Protein AF-A0A928U795-F1 (afdb_monomer)

Mean predicted aligned error: 12.82 Å

Solvent-accessible surface area (backbone atoms only — not comparable to full-atom values): 5588 Å² total; per-residue (Å²): 135,70,77,51,86,57,65,83,48,90,84,70,60,75,56,58,68,51,48,73,50,78,46,80,53,98,66,33,43,39,41,34,42,36,42,94,70,29,35,40,38,36,34,34,47,83,82,77,42,81,46,80,46,76,48,78,72,53,67,82,63,67,74,75,89,75,80,66,88,88,64,79,72,78,86,69,88,75,91,78,93,74,90,131

Secondary structure (DSSP, 8-state):
--B------TT-PPPPB-EEEEEEETTEEEEEEEETTEEEEEEEETTTEEEEEEE-S-GGGG---PPPS---------------

pLDDT: mean 73.45, std 17.37, range [32.69, 93.31]

Nearest PDB structures (foldseek):
  6u9e-assembly1_B  TM=6.673E-01  e=1.902E+00  Francisella tularensis subsp. novicida
  4ipb-assembly2_B  TM=5.949E-01  e=5.304E+00  Bacteroides ovatus ATCC 8483

Radius of gyration: 21.2 Å; Cα contacts (8 Å, |Δi|>4): 105; chains: 1; bounding box: 63×37×38 Å

Structure (mmCIF, N/CA/C/O backbone):
data_AF-A0A928U795-F1
#
_entry.id   AF-A0A928U795-F1
#
loop_
_atom_site.group_PDB
_atom_site.id
_atom_site.type_symbol
_atom_site.label_atom_id
_atom_site.label_alt_id
_atom_site.label_comp_id
_atom_site.label_asym_id
_atom_site.label_entity_id
_atom_site.label_seq_id
_atom_site.pdbx_PDB_ins_code
_atom_site.Cartn_x
_atom_site.Cartn_y
_atom_site.Cartn_z
_atom_site.occupancy
_atom_site.B_iso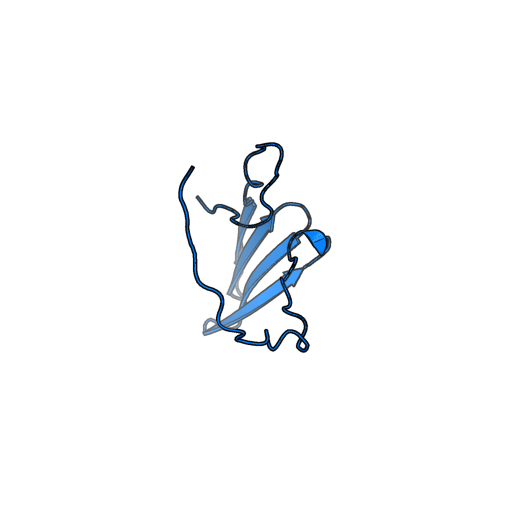_or_equiv
_atom_site.auth_seq_id
_atom_site.auth_comp_id
_atom_site.auth_asym_id
_atom_site.auth_atom_id
_atom_site.pdbx_PDB_model_num
ATOM 1 N N . MET A 1 1 ? 5.806 11.836 0.813 1.00 62.66 1 MET A N 1
ATOM 2 C CA . MET A 1 1 ? 5.695 11.198 -0.516 1.00 62.66 1 MET A CA 1
ATOM 3 C C . MET A 1 1 ? 6.281 9.795 -0.430 1.00 62.66 1 MET A C 1
ATOM 5 O O . MET A 1 1 ? 7.444 9.680 -0.061 1.00 62.66 1 MET A O 1
ATOM 9 N N . MET A 1 2 ? 5.493 8.747 -0.687 1.00 68.19 2 MET A N 1
ATOM 10 C CA . MET A 1 2 ? 6.007 7.369 -0.758 1.00 68.19 2 MET A CA 1
ATOM 11 C C . MET A 1 2 ? 6.685 7.147 -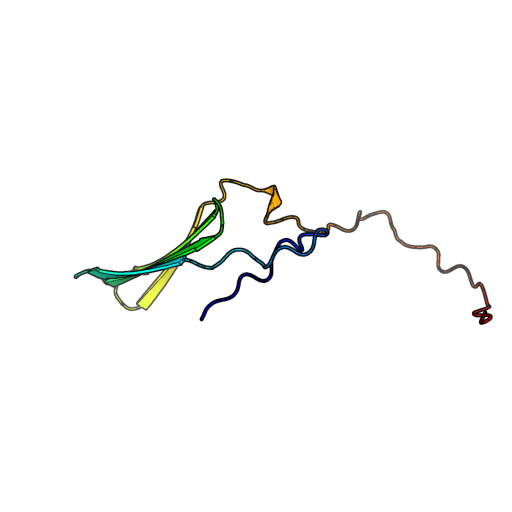2.113 1.00 68.19 2 MET A C 1
ATOM 13 O O . MET A 1 2 ? 6.170 7.599 -3.131 1.00 68.19 2 MET A O 1
ATOM 17 N N . LYS A 1 3 ? 7.831 6.461 -2.132 1.00 68.75 3 LYS A N 1
ATOM 18 C CA . LYS A 1 3 ? 8.563 6.120 -3.361 1.00 68.75 3 LYS A CA 1
ATOM 19 C C . LYS A 1 3 ? 8.692 4.607 -3.475 1.00 68.75 3 LYS A C 1
ATOM 21 O O . LYS A 1 3 ? 9.099 3.953 -2.517 1.00 68.75 3 LYS A O 1
ATOM 26 N N . TYR A 1 4 ? 8.359 4.057 -4.637 1.00 74.06 4 TYR A N 1
ATOM 27 C CA . TYR A 1 4 ? 8.606 2.653 -4.933 1.00 74.06 4 TYR A CA 1
ATOM 28 C C . TYR A 1 4 ? 10.094 2.464 -5.251 1.00 74.06 4 TYR A C 1
ATOM 30 O O . TYR A 1 4 ? 10.641 3.142 -6.112 1.00 74.06 4 TYR A O 1
ATOM 38 N N . LEU A 1 5 ? 10.771 1.575 -4.523 1.00 71.31 5 LEU A N 1
ATOM 39 C CA . LEU A 1 5 ? 12.205 1.294 -4.710 1.00 71.31 5 LEU A CA 1
ATOM 40 C C . LEU A 1 5 ? 12.459 -0.012 -5.483 1.00 71.31 5 LEU A C 1
ATOM 42 O O . LEU A 1 5 ? 13.604 -0.448 -5.606 1.00 71.31 5 LEU A O 1
ATOM 46 N N . GLY A 1 6 ? 11.393 -0.661 -5.962 1.00 68.00 6 GLY A N 1
ATOM 47 C CA . GLY A 1 6 ? 11.478 -1.881 -6.762 1.00 68.00 6 GLY A CA 1
ATOM 48 C C . GLY A 1 6 ? 11.846 -1.601 -8.219 1.00 68.00 6 GLY A C 1
ATOM 49 O O . GLY A 1 6 ? 12.267 -0.498 -8.545 1.00 68.00 6 GLY A O 1
ATOM 50 N N . ARG A 1 7 ? 11.743 -2.637 -9.068 1.00 64.94 7 ARG A N 1
ATOM 51 C CA . ARG A 1 7 ? 12.073 -2.659 -10.512 1.00 64.94 7 ARG A CA 1
ATOM 52 C C . ARG A 1 7 ? 12.914 -1.466 -11.005 1.00 64.94 7 ARG A C 1
ATOM 54 O O . ARG A 1 7 ? 12.399 -0.425 -11.396 1.00 64.94 7 ARG A O 1
ATOM 61 N N . ARG A 1 8 ? 14.236 -1.653 -11.066 1.00 60.75 8 ARG A N 1
ATOM 62 C CA . ARG A 1 8 ? 15.104 -0.728 -11.805 1.00 60.75 8 ARG A CA 1
ATOM 63 C C . ARG A 1 8 ? 14.793 -0.865 -13.293 1.00 60.75 8 ARG A C 1
ATOM 65 O O . ARG A 1 8 ? 15.171 -1.863 -13.907 1.00 60.75 8 ARG A O 1
ATOM 72 N N . ASN A 1 9 ? 14.105 0.118 -13.864 1.00 58.09 9 ASN A N 1
ATOM 73 C CA . ASN A 1 9 ? 14.009 0.244 -15.311 1.00 58.09 9 ASN A CA 1
ATOM 74 C C . ASN A 1 9 ? 15.412 0.546 -15.846 1.00 58.09 9 ASN A C 1
ATOM 76 O O . ASN A 1 9 ? 15.936 1.641 -15.664 1.00 58.09 9 ASN A O 1
ATOM 80 N N . LEU A 1 10 ? 16.024 -0.436 -16.514 1.00 58.88 10 LEU A N 1
ATOM 81 C CA . LEU A 1 10 ? 17.331 -0.291 -17.171 1.00 58.88 10 LEU A CA 1
ATOM 82 C C . LEU A 1 10 ? 17.328 0.822 -18.241 1.00 58.88 10 LEU A C 1
ATOM 84 O O . LEU A 1 10 ? 18.388 1.292 -18.631 1.00 58.88 10 LEU A O 1
ATOM 88 N N . ALA A 1 11 ? 16.140 1.263 -18.672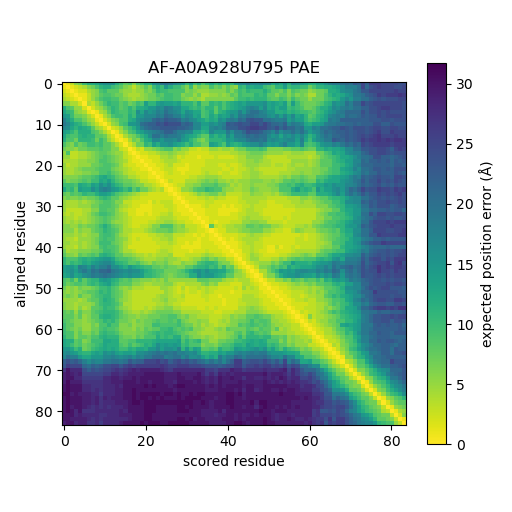 1.00 61.75 11 ALA A N 1
ATOM 89 C CA . ALA A 1 11 ? 15.915 2.333 -19.642 1.00 61.75 11 ALA A CA 1
ATOM 90 C C . ALA A 1 11 ? 15.732 3.741 -19.024 1.00 61.75 11 ALA A C 1
ATOM 92 O O . ALA A 1 11 ? 15.387 4.673 -19.740 1.00 61.75 11 ALA A O 1
ATOM 93 N N . GLY A 1 12 ? 15.932 3.924 -17.712 1.00 51.44 12 GLY A N 1
ATOM 94 C CA . GLY A 1 12 ? 15.961 5.260 -17.092 1.00 51.44 12 GLY A CA 1
ATOM 95 C C . GLY A 1 12 ? 14.604 5.891 -16.753 1.00 51.44 12 GLY A C 1
ATOM 96 O O . GLY A 1 12 ? 14.574 7.005 -16.236 1.00 51.44 12 GLY A O 1
ATOM 97 N N . ALA A 1 13 ? 13.481 5.201 -16.980 1.00 58.81 13 ALA A N 1
ATOM 98 C CA . ALA A 1 13 ? 12.180 5.675 -16.508 1.00 58.81 13 ALA A CA 1
ATOM 99 C C . ALA A 1 13 ? 12.117 5.641 -14.971 1.00 58.81 13 ALA A C 1
ATOM 101 O O . ALA A 1 13 ? 12.507 4.647 -14.348 1.00 58.81 13 ALA A O 1
ATOM 102 N N . ALA A 1 14 ? 11.631 6.736 -14.378 1.00 56.97 14 ALA A N 1
ATOM 103 C CA . ALA A 1 14 ? 11.454 6.880 -12.938 1.00 56.97 14 ALA A CA 1
ATOM 104 C C . ALA A 1 14 ? 10.628 5.714 -12.358 1.00 56.97 14 ALA A C 1
ATOM 106 O O . ALA A 1 14 ? 9.769 5.173 -13.058 1.00 56.97 14 ALA A O 1
ATOM 107 N N . PRO A 1 15 ? 10.882 5.302 -11.101 1.00 61.81 15 PRO A N 1
ATOM 108 C CA . PRO A 1 15 ? 10.061 4.289 -10.456 1.00 61.81 15 PRO A CA 1
ATOM 109 C C . PRO A 1 15 ? 8.604 4.745 -10.409 1.00 61.81 15 PRO A C 1
ATOM 111 O O . PRO A 1 15 ? 8.328 5.918 -10.148 1.00 61.81 15 PRO A O 1
ATOM 114 N N . ASP A 1 16 ? 7.694 3.803 -10.639 1.00 70.62 16 ASP A N 1
ATOM 115 C CA . ASP A 1 16 ? 6.267 4.090 -10.703 1.00 70.62 16 ASP A CA 1
ATOM 116 C C . ASP A 1 16 ? 5.764 4.723 -9.396 1.00 70.62 16 ASP A C 1
ATOM 118 O O . ASP A 1 16 ? 6.143 4.326 -8.285 1.00 70.62 16 ASP A O 1
ATOM 122 N N . GLU A 1 17 ? 4.928 5.752 -9.536 1.00 81.06 17 GLU A N 1
ATOM 123 C CA . GLU A 1 17 ? 4.415 6.520 -8.408 1.00 81.06 17 GLU A CA 1
ATOM 124 C C . GLU A 1 17 ? 3.520 5.656 -7.508 1.00 81.06 17 GLU A C 1
ATOM 126 O O . GLU A 1 17 ? 2.692 4.866 -7.969 1.00 81.06 17 GLU A O 1
ATOM 131 N N . VAL A 1 18 ? 3.677 5.814 -6.190 1.00 87.19 18 VAL A N 1
ATOM 132 C CA . VAL A 1 18 ? 2.860 5.101 -5.205 1.00 87.19 18 VAL A CA 1
ATOM 133 C C . VAL A 1 18 ? 1.564 5.862 -4.959 1.00 87.19 18 VAL A C 1
ATOM 135 O O . VAL A 1 18 ? 1.547 6.871 -4.252 1.00 87.19 18 VAL A O 1
ATOM 138 N N . ILE A 1 19 ? 0.451 5.319 -5.445 1.00 89.12 19 ILE A N 1
ATOM 139 C CA . ILE A 1 19 ? -0.879 5.880 -5.197 1.00 89.12 19 ILE A CA 1
ATOM 140 C C . ILE A 1 19 ? -1.395 5.365 -3.856 1.00 89.12 19 ILE A C 1
ATOM 142 O O . ILE A 1 19 ? -1.468 4.154 -3.628 1.00 89.12 19 ILE A O 1
ATOM 146 N N . SER A 1 20 ? -1.774 6.281 -2.965 1.00 91.12 20 SER A N 1
ATOM 147 C CA . SER A 1 20 ? -2.242 5.959 -1.613 1.00 91.12 20 SER A CA 1
ATOM 148 C C . SER A 1 20 ? -3.698 6.391 -1.412 1.00 91.12 20 SER A C 1
ATOM 150 O O . SER A 1 20 ? -4.025 7.554 -1.608 1.00 91.12 20 SER A O 1
ATOM 152 N N . ASP A 1 21 ? -4.566 5.468 -0.993 1.00 91.75 21 ASP A N 1
ATOM 153 C CA . ASP A 1 21 ? -5.962 5.720 -0.601 1.00 91.75 21 ASP A CA 1
ATOM 154 C C . ASP A 1 21 ? -6.114 5.442 0.897 1.00 91.75 21 ASP A C 1
ATOM 156 O O . ASP A 1 21 ? -5.831 4.341 1.376 1.00 91.75 21 ASP A O 1
ATOM 160 N N . TYR A 1 22 ? -6.560 6.452 1.638 1.00 92.50 22 TYR A N 1
ATOM 161 C CA . TYR A 1 22 ? 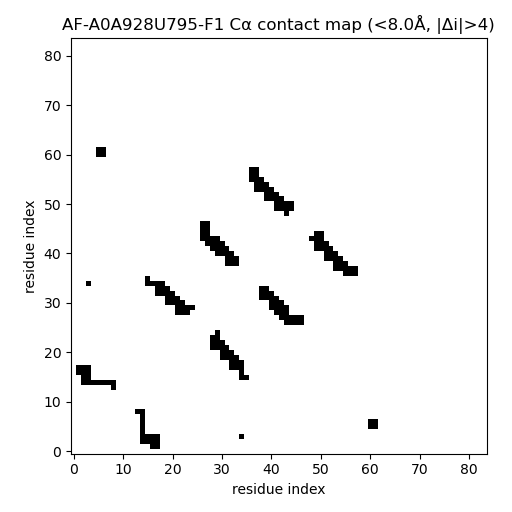-6.852 6.362 3.063 1.00 92.50 22 TYR A CA 1
ATOM 162 C C . TYR A 1 22 ? -8.358 6.450 3.275 1.00 92.50 22 TYR A C 1
ATOM 164 O O . TYR A 1 22 ? -9.009 7.368 2.777 1.00 92.50 22 TYR A O 1
ATOM 172 N N . ARG A 1 23 ? -8.925 5.518 4.044 1.00 91.25 23 ARG A N 1
ATOM 173 C CA . ARG A 1 23 ? -10.342 5.545 4.418 1.00 91.25 23 ARG A CA 1
ATOM 174 C C . ARG A 1 23 ? -10.531 5.191 5.879 1.00 91.25 23 ARG A C 1
ATOM 176 O O . ARG A 1 23 ? -10.049 4.161 6.343 1.00 91.25 23 ARG A O 1
ATOM 183 N N . ARG A 1 24 ? -11.314 6.009 6.576 1.00 89.62 24 ARG A N 1
ATOM 184 C CA . ARG A 1 24 ? -11.763 5.754 7.945 1.00 89.62 24 ARG A CA 1
ATOM 185 C C . ARG A 1 24 ? -13.193 5.219 7.916 1.00 89.62 24 ARG A C 1
ATOM 187 O O . ARG A 1 24 ? -14.039 5.753 7.205 1.00 89.62 24 ARG A O 1
ATOM 194 N N . ARG A 1 25 ? -13.448 4.143 8.651 1.00 84.69 25 ARG A N 1
ATOM 195 C CA . ARG A 1 25 ? -14.767 3.531 8.862 1.00 84.69 25 ARG A CA 1
ATOM 196 C C . ARG A 1 25 ? -15.005 3.377 10.363 1.00 84.69 25 ARG A C 1
ATOM 198 O O . ARG A 1 25 ? -14.068 3.529 11.143 1.00 84.69 25 ARG A O 1
ATOM 205 N N . TYR A 1 26 ? -16.235 3.059 10.759 1.00 82.44 26 TYR A N 1
ATOM 206 C CA . TYR A 1 26 ? -16.562 2.834 12.172 1.00 82.44 26 TYR A CA 1
ATOM 207 C C . TYR A 1 26 ? -15.733 1.690 12.787 1.00 82.44 26 TYR A C 1
ATOM 209 O O . TYR A 1 26 ? -15.322 1.780 13.935 1.00 82.44 26 TYR A O 1
ATOM 217 N N . GLU A 1 27 ? -15.415 0.658 11.999 1.00 80.81 27 GLU A N 1
ATOM 218 C CA . GLU A 1 27 ? -14.635 -0.510 12.445 1.00 80.81 27 GLU A CA 1
ATOM 219 C C . GLU A 1 27 ? -13.128 -0.255 12.537 1.00 80.81 27 GLU A C 1
ATOM 221 O O . GLU A 1 27 ? -12.411 -1.031 13.168 1.00 80.81 27 GLU A O 1
ATOM 226 N N . GLY A 1 28 ? -12.629 0.797 11.882 1.00 86.38 28 GLY A N 1
ATOM 227 C CA . GLY A 1 28 ? -11.203 1.077 11.835 1.00 86.38 28 GLY A CA 1
ATOM 228 C C . GLY A 1 28 ? -10.750 1.843 10.599 1.00 86.38 28 GLY A C 1
ATOM 229 O O . GLY A 1 28 ? -11.520 2.483 9.879 1.00 86.38 28 GLY A O 1
ATOM 230 N N . ILE A 1 29 ? -9.444 1.790 10.364 1.00 90.00 29 ILE A N 1
ATOM 231 C CA . ILE A 1 29 ? -8.763 2.528 9.302 1.00 90.00 29 ILE A CA 1
ATOM 23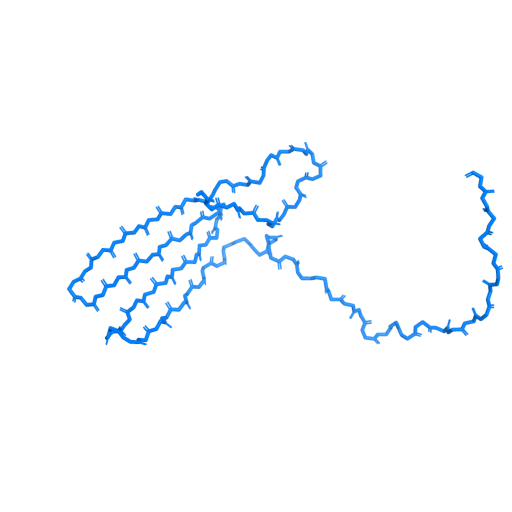2 C C . ILE A 1 29 ? -8.296 1.546 8.236 1.00 90.00 29 ILE A C 1
ATOM 234 O O . ILE A 1 29 ? -7.722 0.506 8.559 1.00 90.00 29 ILE A O 1
ATOM 238 N N . ARG A 1 30 ? -8.500 1.911 6.969 1.00 90.81 30 ARG A N 1
ATOM 239 C CA . ARG A 1 30 ? -7.910 1.251 5.809 1.00 90.81 30 ARG A CA 1
ATOM 240 C C . ARG A 1 30 ? -6.929 2.188 5.120 1.00 90.81 30 ARG A C 1
ATOM 242 O O . ARG A 1 30 ? -7.315 3.276 4.701 1.00 90.81 30 ARG A O 1
ATOM 249 N N . VAL A 1 31 ? -5.716 1.706 4.892 1.00 92.50 31 VAL A N 1
ATOM 250 C CA . VAL A 1 31 ? -4.736 2.346 4.010 1.00 92.50 31 VAL A CA 1
ATOM 251 C C . VAL A 1 31 ? -4.433 1.397 2.861 1.00 92.50 31 VAL A C 1
ATOM 253 O O . VAL A 1 31 ? -4.083 0.244 3.092 1.00 92.50 31 VAL A O 1
ATOM 256 N N . LYS A 1 32 ? -4.596 1.846 1.619 1.00 93.25 32 LYS A N 1
ATOM 257 C CA . LYS A 1 32 ? -4.228 1.087 0.423 1.00 93.25 32 LYS A CA 1
ATOM 258 C C . LYS A 1 32 ? -3.127 1.824 -0.319 1.00 93.25 32 LYS A C 1
ATOM 260 O O . LYS A 1 32 ? -3.335 2.959 -0.724 1.00 93.25 32 LYS A O 1
ATOM 265 N N . HIS A 1 33 ? -2.018 1.149 -0.579 1.00 92.06 33 HIS A N 1
ATOM 266 C CA . HIS A 1 33 ? -0.985 1.611 -1.499 1.00 92.06 33 HIS A CA 1
ATOM 267 C C . HIS A 1 33 ? -1.035 0.760 -2.763 1.00 92.06 33 HIS A C 1
ATOM 269 O O . HIS A 1 33 ? -1.112 -0.465 -2.679 1.00 92.06 33 HIS A O 1
ATOM 275 N N . SER A 1 34 ? -1.030 1.393 -3.930 1.00 89.19 34 SER A N 1
ATOM 276 C CA . SER A 1 34 ? -1.019 0.712 -5.226 1.00 89.19 34 SER A CA 1
ATOM 277 C C . SER A 1 34 ? 0.163 1.207 -6.044 1.00 89.19 34 SER A C 1
ATOM 279 O O . SER A 1 34 ? 0.435 2.405 -6.071 1.00 89.19 34 SER A O 1
ATOM 281 N N . VAL A 1 35 ? 0.855 0.272 -6.686 1.00 87.56 35 VAL A N 1
ATOM 282 C CA . VAL A 1 35 ? 1.971 0.530 -7.598 1.00 87.56 35 VAL A CA 1
ATOM 283 C C . VAL A 1 35 ? 1.803 -0.412 -8.775 1.00 87.56 35 VAL A C 1
ATOM 285 O O . VAL A 1 35 ? 1.689 -1.626 -8.578 1.00 87.56 35 VAL A O 1
ATOM 288 N N . ASN A 1 36 ? 1.790 0.129 -9.991 1.00 83.50 36 ASN A N 1
ATOM 289 C CA . ASN A 1 36 ? 1.529 -0.630 -11.212 1.00 83.50 36 ASN A CA 1
ATOM 290 C C . ASN A 1 36 ? 0.219 -1.418 -11.112 1.00 83.50 36 ASN A C 1
ATOM 292 O O . ASN A 1 36 ? -0.865 -0.844 -11.042 1.00 83.50 36 ASN A O 1
ATOM 296 N N . TYR A 1 37 ? 0.330 -2.742 -11.041 1.00 85.38 37 TYR A N 1
ATOM 297 C CA . TYR A 1 37 ? -0.789 -3.676 -10.935 1.00 85.38 37 TYR A CA 1
ATOM 298 C C . TYR A 1 37 ? -0.849 -4.366 -9.573 1.00 85.38 37 TYR A C 1
ATOM 300 O O . TYR A 1 37 ? -1.708 -5.213 -9.343 1.00 85.38 37 TYR A O 1
ATOM 308 N N . ASN A 1 38 ? 0.051 -4.013 -8.660 1.00 88.06 38 ASN A N 1
ATOM 309 C CA . ASN A 1 38 ? 0.143 -4.602 -7.338 1.00 88.06 38 ASN A CA 1
ATOM 310 C C . ASN A 1 38 ? -0.397 -3.626 -6.297 1.00 88.06 38 ASN A C 1
ATOM 312 O O . ASN A 1 38 ? -0.338 -2.405 -6.454 1.00 88.06 38 ASN A O 1
ATOM 316 N N . SER A 1 39 ? -0.949 -4.156 -5.212 1.00 90.56 39 SER A N 1
ATOM 317 C CA . SER A 1 39 ? -1.410 -3.305 -4.120 1.00 90.56 39 SER A CA 1
ATOM 318 C C . SER A 1 39 ? -1.223 -3.956 -2.767 1.00 90.56 39 SER A C 1
ATOM 320 O O . SER A 1 39 ? -1.317 -5.171 -2.638 1.00 90.56 39 SER A O 1
ATOM 322 N N . VAL A 1 40 ? -0.991 -3.127 -1.760 1.00 91.88 40 VAL A N 1
ATOM 323 C CA . VAL A 1 40 ? -0.951 -3.511 -0.353 1.00 91.88 40 VAL A CA 1
ATOM 324 C C . VAL A 1 40 ? -2.077 -2.772 0.353 1.00 91.88 40 VAL A C 1
ATOM 326 O O . VAL A 1 40 ? -2.222 -1.560 0.199 1.00 91.88 40 VAL A O 1
ATOM 329 N N . LYS A 1 41 ? -2.889 -3.496 1.117 1.00 93.31 41 LYS A N 1
ATOM 330 C CA . LYS A 1 41 ? -3.958 -2.954 1.952 1.00 93.31 41 LYS A CA 1
ATOM 331 C C . LYS A 1 41 ? -3.648 -3.265 3.404 1.00 93.31 41 LYS A C 1
ATOM 333 O O . LYS A 1 41 ? -3.346 -4.399 3.755 1.00 93.31 41 LYS A O 1
ATOM 338 N N . MET A 1 42 ? -3.746 -2.251 4.241 1.00 92.00 42 MET A N 1
ATOM 339 C CA . MET A 1 42 ? -3.547 -2.333 5.675 1.00 92.00 42 MET A CA 1
ATOM 340 C C . MET A 1 42 ? -4.846 -1.947 6.360 1.00 92.00 42 MET A C 1
ATOM 342 O O . MET A 1 42 ? -5.426 -0.908 6.041 1.00 92.00 42 MET A O 1
ATOM 346 N N . TYR A 1 43 ? -5.301 -2.787 7.280 1.00 90.56 43 TYR A N 1
ATOM 347 C CA . TYR A 1 43 ? -6.525 -2.585 8.041 1.00 90.56 43 TYR A CA 1
ATOM 348 C C . TYR A 1 43 ? -6.216 -2.644 9.529 1.00 90.56 43 TYR A C 1
ATOM 350 O O . TYR A 1 43 ? -5.584 -3.597 9.983 1.00 90.56 43 TYR A O 1
ATOM 358 N N . ASN A 1 44 ? -6.700 -1.664 10.288 1.00 87.31 44 ASN A N 1
ATOM 359 C CA . ASN A 1 44 ? -6.786 -1.798 11.736 1.00 87.31 44 ASN A CA 1
ATOM 360 C C . ASN A 1 44 ? -8.095 -2.522 12.073 1.00 87.31 44 ASN A C 1
ATOM 362 O O . ASN A 1 44 ? -9.172 -1.944 11.929 1.00 87.31 44 ASN A O 1
ATOM 366 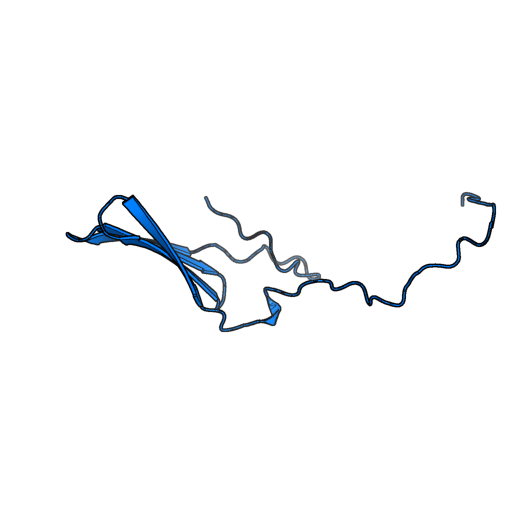N N . LYS A 1 45 ? -7.997 -3.790 12.466 1.00 77.19 45 LYS A N 1
ATOM 367 C CA . LYS A 1 45 ? -9.115 -4.593 12.949 1.00 77.19 45 LYS A CA 1
ATOM 368 C C . LYS A 1 45 ? -9.195 -4.445 14.467 1.00 77.19 45 LYS A C 1
ATOM 370 O O . LYS A 1 45 ? -8.220 -4.705 15.168 1.00 77.19 45 LYS A O 1
ATOM 375 N N . SER A 1 46 ? -10.363 -4.050 14.969 1.00 75.25 46 SER A N 1
ATOM 376 C CA . SER A 1 46 ? -10.639 -3.964 16.413 1.00 75.25 46 SER A CA 1
ATOM 377 C C . SER A 1 46 ? -9.714 -3.009 17.185 1.00 75.25 46 SER A C 1
ATOM 379 O O . SER A 1 46 ? -9.501 -3.182 18.379 1.00 75.25 46 SER A O 1
ATOM 381 N N . GLY A 1 47 ? -9.152 -1.998 16.516 1.00 67.62 47 GLY A N 1
ATOM 382 C CA . GLY A 1 47 ? -8.352 -0.941 17.142 1.00 67.62 47 GLY A CA 1
ATOM 383 C C . GLY A 1 47 ? -6.900 -1.310 17.466 1.00 67.62 47 GLY A C 1
ATOM 384 O O . GLY A 1 47 ? -6.077 -0.402 17.569 1.00 67.62 47 GLY A O 1
ATOM 385 N N . SER A 1 48 ? -6.567 -2.600 17.558 1.00 76.00 48 SER A N 1
ATOM 386 C CA . SER A 1 48 ? -5.264 -3.094 18.029 1.00 76.00 48 SER A CA 1
ATOM 387 C C . SER A 1 48 ? -4.588 -4.120 17.112 1.00 76.00 48 SER A C 1
ATOM 389 O O . SER A 1 48 ? -3.407 -4.407 17.302 1.00 76.00 48 SER A O 1
ATOM 391 N N . LEU A 1 49 ? -5.280 -4.656 16.099 1.00 82.31 49 LEU A N 1
ATOM 392 C CA . LEU A 1 49 ? -4.726 -5.675 15.202 1.00 82.31 49 LEU A CA 1
ATOM 393 C C . LEU A 1 49 ? -4.527 -5.121 13.793 1.00 82.31 49 LEU A C 1
ATOM 395 O O . LEU A 1 49 ? -5.484 -4.841 13.072 1.00 82.31 49 LEU A O 1
ATOM 399 N N . LEU A 1 50 ? -3.269 -5.022 13.365 1.00 88.88 50 LEU A N 1
ATOM 400 C CA . LEU A 1 50 ? -2.929 -4.650 11.996 1.00 88.88 50 LEU A CA 1
ATOM 401 C C . LEU A 1 50 ? -2.968 -5.885 11.088 1.00 88.88 50 LEU A C 1
ATOM 403 O O . LEU A 1 50 ? -2.162 -6.801 11.234 1.00 88.88 50 LEU A O 1
ATOM 407 N N . ARG A 1 51 ? -3.874 -5.892 10.108 1.00 89.50 51 ARG A N 1
ATOM 408 C CA . ARG A 1 51 ? -3.896 -6.887 9.029 1.00 89.50 51 ARG A CA 1
ATOM 409 C C . ARG A 1 51 ? -3.329 -6.274 7.759 1.00 89.50 51 ARG A C 1
ATOM 411 O O . ARG A 1 51 ? -3.833 -5.255 7.290 1.00 89.50 51 ARG A O 1
ATOM 418 N N . ILE A 1 52 ? -2.312 -6.920 7.201 1.00 91.25 52 ILE A N 1
ATOM 419 C CA . ILE A 1 52 ? -1.667 -6.522 5.949 1.00 91.25 52 ILE A CA 1
ATOM 420 C C . ILE A 1 52 ? -2.020 -7.557 4.883 1.00 91.25 52 ILE A C 1
ATOM 422 O O . ILE A 1 52 ? -1.777 -8.747 5.058 1.00 91.25 52 ILE A O 1
ATOM 426 N N . GLU A 1 53 ? -2.596 -7.103 3.777 1.00 93.00 53 GLU A N 1
ATOM 427 C CA . GLU A 1 53 ? -2.952 -7.926 2.625 1.00 93.00 53 GLU A CA 1
ATOM 428 C C . GLU A 1 53 ? -2.248 -7.398 1.384 1.00 93.00 53 GLU A C 1
ATOM 430 O O . GLU A 1 53 ? -2.290 -6.201 1.108 1.00 93.00 53 GLU A O 1
ATOM 435 N N . THR A 1 54 ? -1.643 -8.289 0.605 1.00 91.06 54 THR A N 1
ATOM 436 C CA . THR A 1 54 ? -0.992 -7.922 -0.656 1.00 91.06 54 THR A CA 1
ATOM 437 C C . THR A 1 54 ? -1.699 -8.611 -1.810 1.00 91.06 54 THR A C 1
ATOM 439 O O . THR A 1 54 ? -1.888 -9.823 -1.801 1.00 91.06 54 THR A O 1
ATOM 442 N N . THR A 1 55 ? -2.082 -7.839 -2.820 1.00 92.62 55 THR A N 1
ATOM 443 C CA . THR A 1 55 ? -2.549 -8.344 -4.110 1.00 92.62 55 THR A CA 1
ATOM 444 C C . THR A 1 55 ? -1.399 -8.242 -5.101 1.00 92.62 55 THR A C 1
ATOM 446 O O . THR A 1 55 ? -0.961 -7.134 -5.423 1.00 92.62 55 THR A O 1
ATOM 449 N N . ILE A 1 56 ? -0.915 -9.393 -5.569 1.00 89.12 56 ILE A N 1
ATOM 450 C CA . ILE A 1 56 ? 0.153 -9.498 -6.565 1.00 89.12 56 ILE A CA 1
ATOM 451 C C . ILE A 1 56 ? -0.476 -9.947 -7.882 1.00 89.12 56 ILE A C 1
ATOM 453 O O . ILE A 1 56 ? -0.739 -11.130 -8.065 1.00 89.12 56 ILE A O 1
ATOM 457 N N . ASN A 1 57 ? -0.711 -9.007 -8.795 1.00 86.38 57 ASN A N 1
ATOM 458 C CA . ASN A 1 57 ? -1.197 -9.325 -10.141 1.00 86.38 57 ASN A CA 1
ATOM 459 C C . ASN A 1 57 ? -0.038 -9.480 -11.134 1.00 86.38 57 ASN A C 1
ATOM 461 O O . ASN A 1 57 ? -0.144 -10.224 -12.103 1.00 86.38 57 ASN A O 1
ATOM 465 N N . ASN A 1 58 ? 1.086 -8.801 -10.888 1.00 82.94 58 ASN A N 1
ATOM 466 C CA . ASN A 1 58 ? 2.294 -8.917 -11.696 1.00 82.94 58 ASN A CA 1
ATOM 467 C C . ASN A 1 58 ? 3.474 -9.344 -10.817 1.00 82.94 58 ASN A C 1
ATOM 469 O O . ASN A 1 58 ? 4.086 -8.536 -10.115 1.00 82.94 58 ASN A O 1
ATOM 473 N N . THR A 1 59 ? 3.823 -10.627 -10.885 1.00 81.81 59 THR A N 1
ATOM 474 C CA . THR A 1 59 ? 4.902 -11.235 -10.089 1.00 81.81 59 THR A CA 1
ATOM 475 C C . THR A 1 59 ? 6.296 -10.759 -10.494 1.00 81.81 59 THR A C 1
ATOM 477 O O . THR A 1 59 ? 7.233 -10.845 -9.702 1.00 81.81 59 THR A O 1
ATOM 480 N N . ARG A 1 60 ? 6.457 -10.206 -11.705 1.00 79.06 60 ARG A N 1
ATOM 481 C CA . ARG A 1 60 ? 7.758 -9.735 -12.213 1.00 79.06 60 ARG A CA 1
ATOM 482 C C . ARG A 1 60 ? 8.308 -8.536 -11.439 1.00 79.06 60 A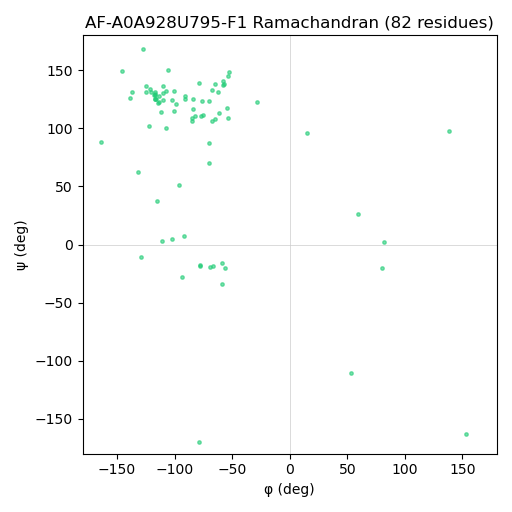RG A C 1
ATOM 484 O O . ARG A 1 60 ? 9.507 -8.271 -11.527 1.00 79.06 60 ARG A O 1
ATOM 491 N N . ASP A 1 61 ? 7.448 -7.837 -10.705 1.00 73.19 61 ASP A N 1
ATOM 492 C CA . ASP A 1 61 ? 7.807 -6.691 -9.867 1.00 73.19 61 ASP A CA 1
ATOM 493 C C . ASP A 1 61 ? 8.458 -7.127 -8.537 1.00 73.19 61 ASP A C 1
ATOM 495 O O . ASP A 1 61 ? 9.162 -6.340 -7.908 1.00 73.19 61 ASP A O 1
ATOM 499 N N . PHE A 1 62 ? 8.293 -8.397 -8.140 1.00 75.62 62 PHE A N 1
ATOM 500 C CA . PHE A 1 62 ? 8.814 -8.976 -6.894 1.00 75.62 62 PHE A CA 1
ATOM 501 C C . PHE A 1 62 ? 9.861 -10.071 -7.147 1.00 75.62 62 PHE A C 1
ATOM 503 O O . PHE A 1 62 ? 9.896 -11.088 -6.455 1.00 75.62 62 PHE A O 1
ATOM 510 N N . LYS A 1 63 ? 10.720 -9.900 -8.160 1.00 73.81 63 LYS A N 1
ATOM 511 C CA . LYS A 1 63 ? 11.793 -10.865 -8.443 1.00 73.81 63 LYS A CA 1
ATOM 512 C C . LYS A 1 63 ? 12.758 -10.962 -7.257 1.00 73.81 63 LYS A C 1
ATOM 514 O O . LYS A 1 63 ? 13.500 -10.025 -6.977 1.00 73.81 63 LYS A O 1
ATOM 519 N N . VAL A 1 64 ? 12.773 -12.123 -6.608 1.00 75.12 64 VAL A N 1
ATOM 520 C CA . VAL A 1 64 ? 13.740 -12.466 -5.562 1.00 75.12 64 VAL A CA 1
ATOM 521 C C . VAL A 1 64 ? 14.938 -13.149 -6.211 1.00 75.12 64 VAL A C 1
ATOM 523 O O . VAL A 1 64 ? 14.779 -14.111 -6.962 1.00 75.12 64 VAL A O 1
ATOM 526 N N . PHE A 1 65 ? 16.142 -12.656 -5.926 1.00 72.81 65 PHE A N 1
ATOM 527 C CA . PHE A 1 65 ? 17.364 -13.359 -6.294 1.00 72.81 65 PHE A CA 1
ATOM 528 C C . PHE A 1 65 ? 17.557 -14.536 -5.338 1.00 72.81 65 PHE A C 1
ATOM 530 O O . PHE A 1 65 ? 17.802 -14.338 -4.149 1.00 72.81 65 PHE A O 1
ATOM 537 N N . GLN A 1 66 ? 17.421 -15.758 -5.846 1.00 74.81 66 GLN A N 1
ATOM 538 C CA . GLN A 1 66 ? 17.774 -16.960 -5.102 1.00 74.81 66 GLN A CA 1
ATOM 539 C C . GLN A 1 66 ? 19.157 -17.418 -5.551 1.00 74.81 66 GLN A C 1
ATOM 541 O O . GLN A 1 66 ? 19.373 -17.699 -6.730 1.00 74.81 66 GLN A O 1
ATOM 546 N N . VAL A 1 67 ? 20.098 -17.489 -4.608 1.00 78.00 67 VAL A N 1
ATOM 547 C CA . VAL A 1 67 ? 21.368 -18.172 -4.852 1.00 78.00 67 VAL A CA 1
ATOM 548 C C . VAL A 1 67 ? 21.096 -19.675 -4.940 1.00 78.00 67 VAL A C 1
ATOM 550 O O . VAL A 1 67 ? 20.530 -20.237 -3.999 1.00 78.00 67 VAL A O 1
ATOM 553 N N . PRO A 1 68 ? 21.467 -20.353 -6.040 1.00 72.19 68 PRO A N 1
ATOM 554 C CA . PRO A 1 68 ? 21.357 -21.800 -6.102 1.00 72.19 68 PRO A CA 1
ATOM 555 C C . PRO A 1 68 ? 22.259 -22.407 -5.025 1.00 72.19 68 PRO A C 1
ATOM 557 O O . PRO A 1 68 ? 23.435 -22.062 -4.905 1.00 72.19 68 PRO A O 1
ATOM 560 N N . MET A 1 69 ? 21.700 -23.332 -4.244 1.00 60.84 69 MET A N 1
ATOM 561 C CA . MET A 1 69 ? 22.374 -23.988 -3.115 1.00 60.84 69 MET A CA 1
ATOM 562 C C . MET A 1 69 ? 23.691 -24.678 -3.523 1.00 60.84 69 MET A C 1
ATOM 564 O O . MET A 1 69 ? 24.576 -24.886 -2.695 1.00 60.84 69 MET A O 1
ATOM 568 N N . MET A 1 70 ? 23.865 -24.964 -4.817 1.00 54.81 70 MET A N 1
ATOM 569 C CA . MET A 1 70 ? 25.073 -25.546 -5.395 1.00 54.81 70 MET A CA 1
ATOM 570 C C . MET A 1 70 ? 26.026 -24.494 -5.984 1.00 54.81 70 MET A C 1
ATOM 572 O O . MET A 1 70 ? 26.491 -24.605 -7.111 1.00 54.81 70 MET A O 1
ATOM 576 N N . MET A 1 71 ? 26.361 -23.473 -5.199 1.00 56.19 71 MET A N 1
ATOM 577 C CA . MET A 1 71 ? 27.587 -22.694 -5.389 1.00 56.19 71 MET A CA 1
ATOM 578 C C . MET A 1 71 ? 28.325 -22.551 -4.056 1.00 56.19 71 MET A C 1
ATOM 580 O O . MET A 1 71 ? 28.574 -21.457 -3.558 1.00 56.19 71 MET A O 1
ATOM 584 N N . LYS A 1 72 ? 28.754 -23.682 -3.480 1.00 49.19 72 LYS A N 1
ATOM 585 C CA . LYS A 1 72 ? 29.964 -23.661 -2.648 1.00 49.19 72 LYS A CA 1
ATOM 586 C C . LYS A 1 72 ? 31.140 -23.435 -3.593 1.00 49.19 72 LYS A C 1
ATOM 588 O O . LYS A 1 72 ? 31.713 -24.380 -4.129 1.00 49.19 72 LYS A O 1
ATOM 593 N N . ALA A 1 73 ? 31.437 -22.163 -3.849 1.00 54.28 73 ALA A N 1
ATOM 594 C CA . ALA A 1 73 ? 32.605 -21.758 -4.605 1.00 54.28 73 ALA A CA 1
ATOM 595 C C . ALA A 1 73 ? 33.846 -22.372 -3.949 1.00 54.28 73 ALA A C 1
ATOM 597 O O . ALA A 1 73 ? 34.164 -22.124 -2.784 1.00 54.28 73 ALA A O 1
ATOM 598 N N . ASN A 1 74 ? 34.513 -23.218 -4.724 1.00 46.00 74 ASN A N 1
ATOM 599 C CA . ASN A 1 74 ? 35.822 -23.760 -4.440 1.00 46.00 74 ASN A CA 1
ATOM 600 C C . ASN A 1 74 ? 36.756 -22.571 -4.160 1.00 46.00 74 ASN A C 1
ATOM 602 O O . ASN A 1 74 ? 37.053 -21.802 -5.075 1.00 46.00 74 ASN A O 1
ATOM 606 N N . ARG A 1 75 ? 37.181 -22.374 -2.902 1.00 48.78 75 ARG A N 1
ATOM 607 C CA . ARG A 1 75 ? 38.204 -21.378 -2.546 1.00 48.78 75 ARG A CA 1
ATOM 608 C C . ARG A 1 75 ? 39.554 -21.854 -3.086 1.00 48.78 75 ARG A C 1
ATOM 610 O O . ARG A 1 75 ? 40.425 -22.264 -2.325 1.00 48.78 75 ARG A O 1
ATOM 617 N N . ARG A 1 76 ? 39.738 -21.830 -4.406 1.00 42.78 76 ARG A N 1
ATOM 618 C CA . ARG A 1 76 ? 41.067 -21.968 -4.993 1.00 42.78 76 ARG A CA 1
ATOM 619 C C . ARG A 1 76 ? 41.736 -20.606 -4.944 1.00 42.78 76 ARG A C 1
ATOM 621 O O . ARG A 1 76 ? 41.325 -19.662 -5.609 1.00 42.78 76 ARG A O 1
ATOM 628 N N . HIS A 1 77 ? 42.746 -20.546 -4.084 1.00 45.56 77 HIS A N 1
ATOM 629 C CA . HIS A 1 77 ? 43.860 -19.611 -4.131 1.00 45.56 77 HIS A CA 1
ATOM 630 C C . HIS A 1 77 ? 44.163 -19.158 -5.569 1.00 45.56 77 HIS A C 1
ATOM 632 O O . HIS A 1 77 ? 44.468 -19.983 -6.426 1.00 45.56 77 HIS A O 1
ATOM 638 N N . GLY A 1 78 ? 44.122 -17.849 -5.814 1.00 36.34 78 GLY A N 1
ATOM 639 C CA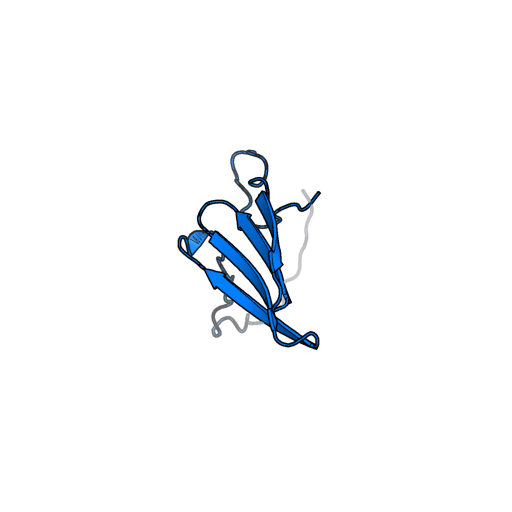 . GLY A 1 78 ? 44.429 -17.272 -7.120 1.00 36.34 78 GLY A CA 1
ATOM 640 C C . GLY A 1 78 ? 44.678 -15.777 -7.009 1.00 36.34 78 GLY A C 1
ATOM 641 O O . GLY A 1 78 ? 43.765 -14.969 -7.104 1.00 36.34 78 GLY A O 1
ATOM 642 N N . ARG A 1 79 ? 45.935 -15.422 -6.745 1.00 45.78 79 ARG A N 1
ATOM 643 C CA . ARG A 1 79 ? 46.454 -14.052 -6.737 1.00 45.78 79 ARG A CA 1
ATOM 644 C C . ARG A 1 79 ? 46.219 -13.370 -8.094 1.00 45.78 79 ARG A C 1
ATOM 646 O O . ARG A 1 79 ? 46.561 -13.962 -9.111 1.00 45.78 79 ARG A O 1
ATOM 653 N N . ARG A 1 80 ? 45.810 -12.096 -8.045 1.00 37.03 80 ARG A N 1
ATOM 654 C CA . ARG A 1 80 ? 46.310 -10.918 -8.801 1.00 37.03 80 ARG A CA 1
ATOM 655 C C . ARG A 1 80 ? 45.162 -10.036 -9.286 1.00 37.03 80 ARG A C 1
ATOM 657 O O . ARG A 1 80 ? 44.588 -10.250 -10.344 1.00 37.03 80 ARG A O 1
ATOM 664 N N . CYS A 1 81 ? 44.909 -8.985 -8.513 1.00 32.69 81 CYS A N 1
ATOM 665 C CA . CYS A 1 81 ? 44.394 -7.738 -9.051 1.00 32.69 81 CYS A CA 1
ATOM 666 C C . CYS A 1 81 ? 45.596 -7.035 -9.703 1.00 32.69 81 CYS A C 1
ATOM 668 O O . CYS A 1 81 ? 46.530 -6.657 -8.994 1.00 32.69 81 CYS A O 1
ATOM 670 N N . VAL A 1 82 ? 45.623 -6.933 -11.031 1.00 45.75 82 VAL A N 1
ATOM 671 C CA . VAL A 1 82 ? 46.492 -5.980 -11.731 1.00 45.75 82 VAL A CA 1
ATOM 672 C C . VAL A 1 82 ? 45.563 -4.987 -12.407 1.00 45.75 82 VAL A C 1
ATOM 674 O O . VAL A 1 82 ? 44.669 -5.382 -13.152 1.00 45.75 82 VAL A O 1
ATOM 677 N N . ARG A 1 83 ? 45.752 -3.714 -12.055 1.00 33.91 83 ARG A N 1
ATOM 678 C CA . ARG A 1 83 ? 45.137 -2.550 -12.693 1.00 33.91 83 ARG A CA 1
ATOM 679 C C . ARG A 1 83 ? 45.398 -2.560 -14.201 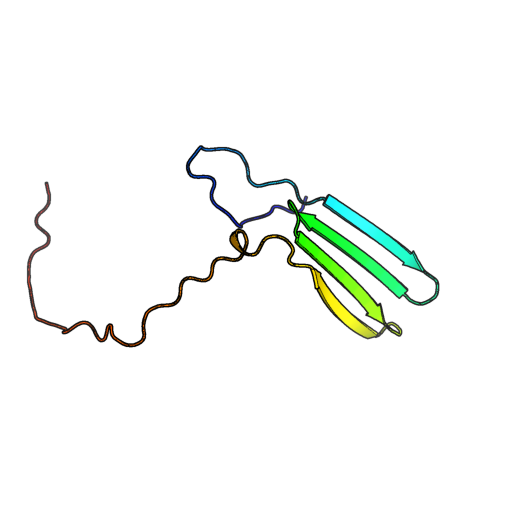1.00 33.91 83 ARG A C 1
ATOM 681 O O . ARG A 1 83 ? 46.512 -2.877 -14.614 1.00 33.91 83 ARG A O 1
ATOM 688 N N . ALA A 1 84 ? 44.415 -2.087 -14.954 1.00 37.34 84 ALA A N 1
ATOM 689 C CA . ALA A 1 84 ? 44.598 -1.248 -16.131 1.00 37.34 84 ALA A CA 1
ATOM 690 C C . ALA A 1 84 ? 43.504 -0.177 -16.081 1.00 37.34 84 ALA A C 1
ATOM 692 O O . ALA A 1 84 ? 42.358 -0.558 -15.745 1.00 37.34 84 ALA A O 1
#

Sequence (84 aa):
MMKYLGRRNLAGAAPDEVISDYRRRYEGIRVKHSVNYNSVKMYNKSGSLLRIETTINNTRDFKVFQVPMMMKANRRHGRRCVRA

Foldseek 3Di:
DDADPWDDPPPPDGAFDWDWDWDADPQFIWIWTDGDHKIWIWTDGNVNDIDIDIDPPDCVRVDDDDDDPPPPPDPDDDDDDDDD